Protein AF-A0A523DE97-F1 (afdb_monomer)

Structure (mmCIF, N/CA/C/O backbone):
data_AF-A0A523DE97-F1
#
_entry.id   AF-A0A523DE97-F1
#
loop_
_atom_site.group_PDB
_atom_site.id
_atom_site.type_symbol
_atom_site.label_atom_id
_atom_site.label_alt_id
_atom_site.label_comp_id
_atom_site.label_asym_id
_atom_site.label_entity_id
_atom_site.label_seq_id
_atom_site.pdbx_PDB_ins_code
_atom_site.Cartn_x
_atom_site.Cartn_y
_atom_site.Cartn_z
_atom_site.occupancy
_atom_site.B_iso_or_equiv
_atom_site.auth_seq_id
_atom_site.auth_comp_id
_atom_site.auth_asym_id
_atom_site.auth_atom_id
_atom_site.pdbx_PDB_model_num
ATOM 1 N N . MET A 1 1 ? -11.562 7.363 4.815 1.00 73.81 1 MET A N 1
ATOM 2 C CA . MET A 1 1 ? -11.433 6.660 3.518 1.00 73.81 1 MET A CA 1
ATOM 3 C C . MET A 1 1 ? -9.976 6.774 3.095 1.00 73.81 1 MET A C 1
ATOM 5 O O . MET A 1 1 ? -9.523 7.886 2.848 1.00 73.81 1 MET A O 1
ATOM 9 N N . PHE A 1 2 ? -9.213 5.680 3.145 1.00 85.31 2 PHE A N 1
ATOM 10 C CA . PHE A 1 2 ? -7.761 5.706 2.926 1.00 85.31 2 PHE A CA 1
ATOM 11 C C . PHE A 1 2 ? -7.441 5.447 1.450 1.00 85.31 2 PHE A C 1
ATOM 13 O O . PHE A 1 2 ? -8.029 4.564 0.828 1.00 85.31 2 PHE A O 1
ATOM 20 N N . THR A 1 3 ? -6.534 6.239 0.876 1.00 89.88 3 THR A N 1
ATOM 21 C CA . THR A 1 3 ? -6.118 6.099 -0.527 1.00 89.88 3 THR A CA 1
ATOM 22 C C . THR A 1 3 ? -4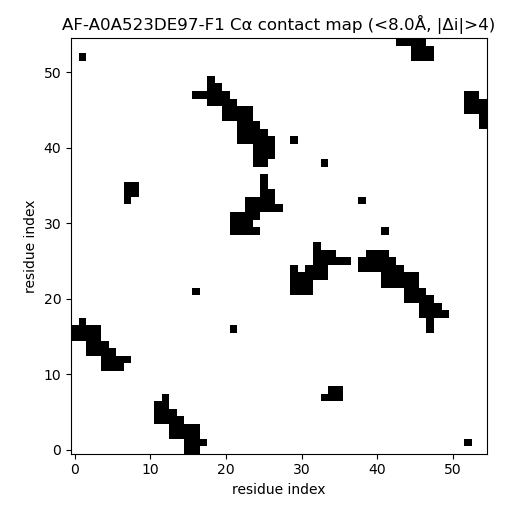.617 5.878 -0.582 1.00 89.88 3 THR A C 1
ATOM 24 O O . THR A 1 3 ? -3.852 6.733 -0.140 1.00 89.88 3 THR A O 1
ATOM 27 N N . LEU A 1 4 ? -4.203 4.750 -1.147 1.00 89.88 4 LEU A N 1
ATOM 28 C CA . LEU A 1 4 ? -2.808 4.454 -1.425 1.00 89.88 4 LEU A CA 1
ATOM 29 C C . LEU A 1 4 ? -2.432 5.095 -2.763 1.00 89.88 4 LEU A C 1
ATO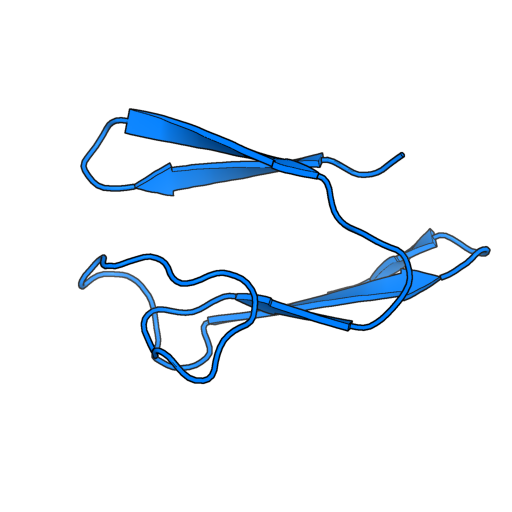M 31 O O . LEU A 1 4 ? -3.048 4.798 -3.785 1.00 89.88 4 LEU A O 1
ATOM 35 N N . SER A 1 5 ? -1.444 5.987 -2.759 1.00 90.75 5 SER A N 1
ATOM 36 C CA . SER A 1 5 ? -0.873 6.543 -3.991 1.00 90.75 5 SER A CA 1
ATOM 37 C C . SER A 1 5 ? 0.463 5.864 -4.256 1.00 90.75 5 SER A C 1
ATOM 39 O O . SER A 1 5 ? 1.333 5.882 -3.389 1.00 90.75 5 SER A O 1
ATOM 41 N N . TYR A 1 6 ? 0.618 5.268 -5.432 1.00 88.94 6 TYR A N 1
ATOM 42 C CA . TYR A 1 6 ? 1.839 4.578 -5.841 1.00 88.94 6 TYR A CA 1
ATOM 43 C C . TYR A 1 6 ? 2.158 4.902 -7.299 1.00 88.94 6 TYR A C 1
ATOM 45 O O . TYR A 1 6 ? 1.305 5.405 -8.026 1.00 88.94 6 TYR A O 1
ATOM 53 N N . THR A 1 7 ? 3.388 4.640 -7.723 1.00 88.88 7 THR A N 1
ATOM 54 C CA . THR A 1 7 ? 3.807 4.826 -9.113 1.00 88.88 7 THR A CA 1
ATOM 55 C C . THR A 1 7 ? 4.103 3.462 -9.704 1.00 88.88 7 THR A C 1
ATOM 57 O O . THR A 1 7 ? 4.897 2.715 -9.142 1.00 88.88 7 THR A O 1
ATOM 60 N N . GLU A 1 8 ? 3.485 3.158 -10.836 1.00 87.69 8 GLU A N 1
ATOM 61 C CA . GLU A 1 8 ? 3.734 1.938 -11.597 1.00 87.69 8 GLU A CA 1
ATOM 62 C C . GLU A 1 8 ? 4.124 2.337 -13.017 1.00 87.69 8 GLU A C 1
ATOM 64 O O . GLU A 1 8 ? 3.423 3.129 -13.647 1.00 87.69 8 GLU A O 1
ATOM 69 N N . ASN A 1 9 ? 5.261 1.840 -13.515 1.00 85.62 9 ASN A N 1
ATOM 70 C CA . ASN A 1 9 ? 5.747 2.148 -14.866 1.00 85.62 9 ASN A CA 1
ATOM 71 C C . ASN A 1 9 ? 5.824 3.664 -15.174 1.00 85.62 9 ASN A C 1
ATOM 73 O O . ASN A 1 9 ? 5.589 4.109 -16.296 1.00 85.62 9 ASN A O 1
ATOM 77 N N . GLY A 1 10 ? 6.125 4.484 -14.159 1.00 84.44 10 GLY A N 1
ATOM 78 C CA . GLY A 1 10 ? 6.180 5.947 -14.277 1.00 84.44 10 GLY A CA 1
ATOM 79 C C . GLY A 1 10 ? 4.817 6.654 -14.300 1.00 84.44 10 GLY A C 1
ATOM 80 O O . GLY A 1 10 ? 4.777 7.882 -14.366 1.00 84.44 10 GLY A O 1
ATOM 81 N N . ALA A 1 11 ? 3.707 5.918 -14.201 1.00 89.00 11 ALA A N 1
ATOM 82 C CA . ALA A 1 11 ? 2.366 6.472 -14.085 1.00 89.00 11 ALA A CA 1
ATOM 83 C C . ALA A 1 11 ? 1.910 6.502 -12.612 1.00 89.00 11 ALA A C 1
ATOM 85 O O . ALA A 1 11 ? 1.961 5.474 -11.931 1.00 89.00 11 ALA A O 1
ATOM 86 N N . PRO A 1 12 ? 1.428 7.647 -12.097 1.00 91.25 12 PRO A N 1
ATOM 87 C CA . PRO A 1 12 ? 0.840 7.705 -10.768 1.00 91.25 12 PRO A CA 1
ATOM 88 C C . PRO A 1 12 ? -0.512 6.987 -10.763 1.00 91.25 12 PRO A C 1
ATOM 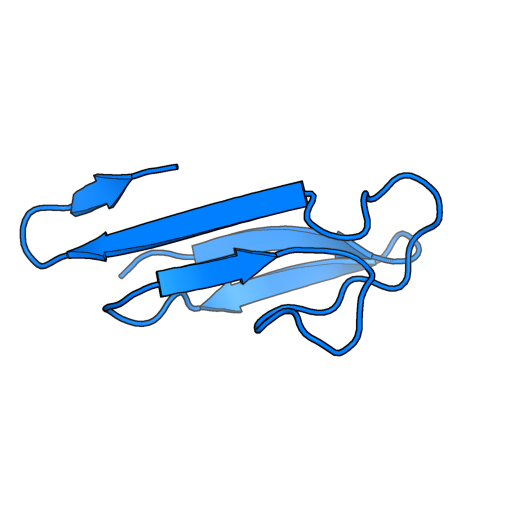90 O O . PRO A 1 12 ? -1.417 7.321 -11.528 1.00 91.25 12 PRO A O 1
ATOM 93 N N . GLN A 1 13 ? -0.652 6.023 -9.866 1.00 91.38 13 GLN A N 1
ATOM 94 C CA . GLN A 1 13 ? -1.860 5.257 -9.618 1.00 91.38 13 GLN A CA 1
ATOM 95 C C . GLN A 1 13 ? -2.393 5.553 -8.216 1.00 91.38 13 GLN A C 1
ATOM 97 O O . GLN A 1 13 ? -1.664 5.928 -7.290 1.00 91.38 13 GLN A O 1
ATOM 102 N N . ARG A 1 14 ? -3.707 5.402 -8.064 1.00 91.81 14 ARG A N 1
ATOM 103 C CA . ARG A 1 14 ? -4.401 5.560 -6.788 1.00 91.81 14 ARG A CA 1
ATOM 104 C C . ARG A 1 14 ? -5.282 4.355 -6.561 1.00 91.81 14 ARG A C 1
ATOM 106 O O . ARG A 1 14 ? -6.162 4.074 -7.368 1.00 91.81 14 ARG A O 1
ATOM 113 N N . TYR A 1 15 ? -5.077 3.695 -5.434 1.00 90.00 15 TYR A N 1
ATOM 114 C CA . TYR A 1 15 ? -5.899 2.580 -5.013 1.00 90.00 15 TYR A CA 1
ATOM 115 C C . TYR A 1 15 ? -6.661 2.931 -3.747 1.00 90.00 15 TYR A C 1
ATOM 117 O O . TYR A 1 15 ? -6.098 3.421 -2.767 1.00 90.00 15 TYR A O 1
ATOM 125 N N . GLN A 1 16 ? -7.967 2.690 -3.773 1.00 91.00 16 GLN A N 1
ATOM 126 C CA . GLN A 1 16 ? -8.812 2.914 -2.614 1.00 91.00 16 GLN A CA 1
ATOM 127 C C . GLN A 1 16 ? -8.712 1.704 -1.689 1.00 91.00 16 GLN A C 1
ATOM 129 O O . GLN A 1 16 ? -9.204 0.624 -2.022 1.00 91.00 16 GLN A O 1
ATOM 134 N N . LEU A 1 17 ? -8.090 1.898 -0.525 1.00 89.81 17 LEU A N 1
ATOM 135 C CA . LEU A 1 17 ? -7.967 0.839 0.464 1.00 89.81 17 LEU A CA 1
ATOM 136 C C . LEU A 1 17 ? -9.349 0.520 1.036 1.00 89.81 17 LEU A C 1
ATOM 138 O O . LEU A 1 17 ? -10.119 1.412 1.413 1.00 89.81 17 LEU A O 1
ATOM 142 N N . ARG A 1 18 ? -9.660 -0.773 1.068 1.00 88.25 18 ARG A N 1
ATOM 143 C CA . ARG A 1 18 ? -10.893 -1.305 1.646 1.00 88.25 18 ARG A CA 1
ATOM 144 C C . ARG A 1 18 ? -10.613 -1.764 3.078 1.00 88.25 18 ARG A C 1
ATOM 146 O O . ARG A 1 18 ? -9.480 -2.151 3.353 1.00 88.25 18 ARG A O 1
ATOM 153 N N . PRO A 1 19 ? -11.614 -1.727 3.973 1.00 90.38 19 PRO A N 1
ATOM 154 C CA . PRO A 1 19 ? -11.476 -2.316 5.300 1.00 90.38 19 PRO A CA 1
ATOM 155 C C . PRO A 1 19 ? -11.062 -3.790 5.197 1.00 90.38 19 PRO A C 1
ATOM 157 O O . PRO A 1 19 ? -11.596 -4.530 4.368 1.00 90.38 19 PRO A O 1
ATOM 160 N N . GLY A 1 20 ? -10.110 -4.190 6.036 1.00 90.50 20 GLY A N 1
ATOM 161 C CA . GLY A 1 20 ? -9.429 -5.478 5.998 1.00 90.50 20 GLY A CA 1
ATOM 162 C C . GLY A 1 20 ? -7.950 -5.355 5.632 1.00 90.50 20 GLY A C 1
ATOM 163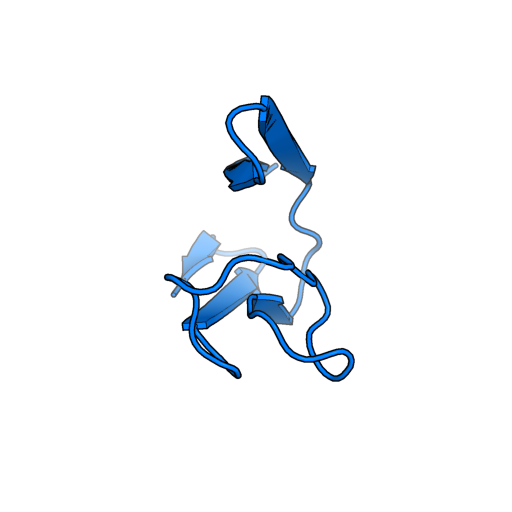 O O . GLY A 1 20 ? -7.353 -4.281 5.698 1.00 90.50 20 GLY A O 1
ATOM 164 N N . LYS A 1 21 ? -7.361 -6.489 5.252 1.00 91.81 21 LYS A N 1
ATOM 165 C CA . LYS A 1 21 ? -5.963 -6.583 4.833 1.00 91.81 21 LYS A CA 1
ATOM 166 C C . LYS A 1 21 ? -5.848 -6.389 3.330 1.00 91.81 21 LYS A C 1
ATOM 168 O O . LYS A 1 21 ? -6.606 -6.987 2.578 1.00 91.81 21 LYS A O 1
ATOM 173 N N . THR A 1 22 ? -4.906 -5.559 2.906 1.00 93.00 22 THR A N 1
ATOM 174 C CA . THR A 1 22 ? -4.534 -5.365 1.504 1.00 93.00 22 THR A CA 1
ATOM 175 C C . THR A 1 22 ? -3.050 -5.655 1.366 1.00 93.00 22 THR A C 1
ATOM 177 O O . THR A 1 22 ? -2.216 -4.869 1.822 1.00 93.00 22 THR A O 1
ATOM 180 N N . LEU A 1 23 ? -2.705 -6.775 0.736 1.00 93.25 23 LEU A N 1
ATOM 181 C CA . LEU A 1 23 ? -1.316 -7.098 0.440 1.00 93.25 23 LEU A CA 1
ATOM 182 C C . LEU A 1 23 ? -0.882 -6.408 -0.858 1.00 93.25 23 LEU A C 1
ATOM 184 O O . LEU A 1 23 ? -1.505 -6.571 -1.903 1.00 93.25 23 LEU A O 1
ATOM 188 N N . VAL A 1 24 ? 0.214 -5.662 -0.797 1.00 93.25 24 VAL A N 1
ATOM 189 C CA . VAL A 1 24 ? 0.817 -4.939 -1.917 1.00 93.25 24 VAL A CA 1
ATOM 190 C C . VAL A 1 24 ? 2.137 -5.596 -2.289 1.00 93.25 24 VAL A C 1
ATOM 192 O O . VAL A 1 24 ? 3.011 -5.804 -1.440 1.00 93.25 24 VAL A O 1
ATOM 195 N N . GLY A 1 25 ? 2.323 -5.898 -3.569 1.00 93.56 25 GLY A N 1
ATOM 196 C CA . GLY A 1 25 ? 3.567 -6.480 -4.054 1.00 93.56 25 GLY A CA 1
ATOM 197 C C . GLY A 1 25 ? 3.532 -6.789 -5.541 1.00 93.56 25 GLY A C 1
ATOM 198 O O . GLY A 1 25 ? 2.533 -6.575 -6.212 1.00 93.56 25 GLY A O 1
ATOM 199 N N . ARG A 1 26 ? 4.637 -7.321 -6.063 1.00 93.62 26 ARG A N 1
ATOM 200 C CA . ARG A 1 26 ? 4.745 -7.685 -7.487 1.00 93.62 26 ARG A CA 1
ATOM 201 C C . ARG A 1 26 ? 4.254 -9.089 -7.833 1.00 93.62 26 ARG A C 1
ATOM 203 O O . ARG A 1 26 ? 4.474 -9.567 -8.940 1.00 93.62 26 ARG A O 1
ATOM 210 N N . SER A 1 27 ? 3.709 -9.809 -6.859 1.00 91.19 27 SER A N 1
ATOM 211 C CA . SER A 1 27 ? 3.245 -11.179 -7.074 1.00 91.19 27 SER A CA 1
ATOM 212 C C . SER A 1 27 ? 1.746 -11.195 -7.339 1.00 91.19 27 SER A C 1
ATOM 214 O O . SER A 1 27 ? 1.021 -10.431 -6.708 1.00 91.19 27 SER A O 1
ATOM 216 N N . PRO A 1 2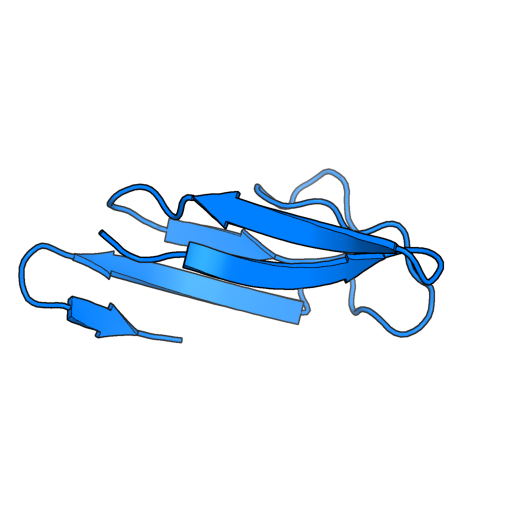8 ? 1.250 -12.113 -8.182 1.00 88.44 28 PRO A N 1
ATOM 217 C CA . 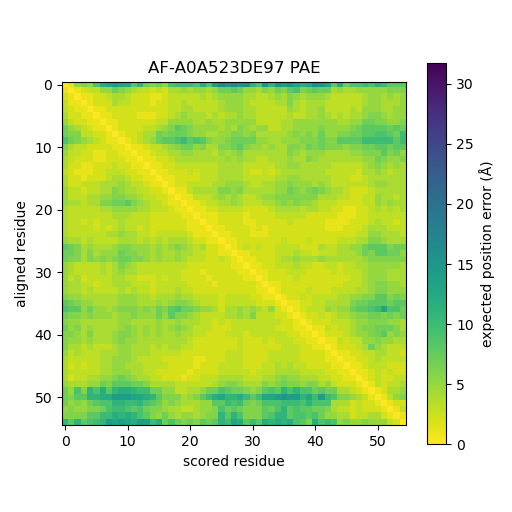PRO A 1 28 ? -0.185 -12.254 -8.437 1.00 88.44 28 PRO A CA 1
ATOM 218 C C . PRO A 1 28 ? -0.977 -12.759 -7.217 1.00 88.44 28 PRO A C 1
ATOM 220 O O . PRO A 1 28 ? -2.200 -12.787 -7.255 1.00 88.44 28 PRO A O 1
ATOM 223 N N . GLU A 1 29 ? -0.297 -13.176 -6.144 1.00 89.75 29 GLU A N 1
ATOM 224 C CA . GLU A 1 29 ? -0.903 -13.503 -4.843 1.00 89.75 29 GLU A CA 1
ATOM 225 C C . GLU A 1 29 ? -1.263 -12.259 -4.006 1.00 89.75 29 GLU A C 1
ATOM 227 O O . GLU A 1 29 ? -1.921 -12.394 -2.978 1.00 89.75 29 GLU A O 1
ATOM 232 N N . CYS A 1 30 ? -0.812 -11.063 -4.402 1.00 91.62 30 CYS A N 1
ATOM 233 C CA . CYS A 1 30 ? -1.102 -9.808 -3.711 1.00 91.62 30 CYS A CA 1
ATOM 234 C C . CYS A 1 30 ? -2.447 -9.218 -4.157 1.00 91.62 30 CYS A C 1
ATOM 236 O O . CYS A 1 30 ? -2.781 -9.268 -5.338 1.00 91.62 30 CYS A O 1
ATOM 238 N N . ASP A 1 31 ? -3.182 -8.593 -3.231 1.00 91.56 31 ASP A N 1
ATOM 239 C CA . ASP A 1 31 ? -4.405 -7.840 -3.547 1.00 91.56 31 ASP A CA 1
ATOM 240 C C . ASP A 1 31 ? -4.133 -6.685 -4.516 1.00 91.56 31 ASP A C 1
ATOM 242 O O . ASP A 1 31 ? -4.931 -6.406 -5.411 1.00 91.56 31 ASP A O 1
ATOM 246 N N . LEU A 1 32 ? -2.995 -6.010 -4.332 1.00 90.25 32 LEU A N 1
ATOM 247 C CA . LEU A 1 32 ? -2.509 -4.967 -5.220 1.00 90.25 32 LEU A CA 1
ATOM 248 C C . LEU A 1 32 ? -1.209 -5.424 -5.881 1.00 90.25 32 LEU A C 1
ATOM 250 O O . LEU A 1 32 ? -0.124 -5.327 -5.296 1.00 90.25 32 LEU A O 1
ATOM 254 N N . LEU A 1 33 ? -1.353 -5.921 -7.108 1.00 91.44 33 LEU A N 1
ATOM 255 C CA . LEU A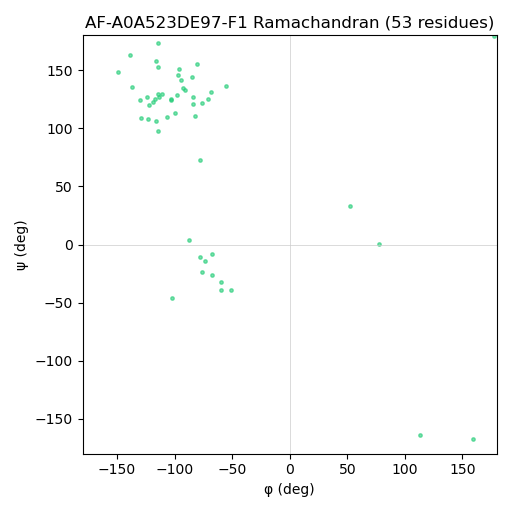 1 33 ? -0.244 -6.279 -7.977 1.00 91.44 33 LEU A CA 1
ATOM 256 C C . LEU A 1 33 ? 0.382 -5.012 -8.565 1.00 91.44 33 LEU A C 1
ATOM 258 O O . LEU A 1 33 ? -0.300 -4.267 -9.263 1.00 91.44 33 LEU A O 1
ATOM 262 N N . ILE A 1 34 ? 1.674 -4.813 -8.313 1.00 90.25 34 ILE A N 1
ATOM 263 C CA . ILE A 1 34 ? 2.491 -3.793 -8.977 1.00 90.25 34 ILE A CA 1
ATOM 264 C C . ILE A 1 34 ? 3.570 -4.504 -9.780 1.00 90.25 34 ILE A C 1
ATOM 266 O O . ILE A 1 34 ? 4.520 -5.035 -9.198 1.00 90.25 34 ILE A O 1
ATOM 270 N N . ASP A 1 35 ? 3.434 -4.522 -11.103 1.00 88.00 35 ASP A N 1
ATOM 271 C CA . ASP A 1 35 ? 4.423 -5.136 -11.995 1.00 88.00 35 ASP A CA 1
ATOM 272 C C . ASP A 1 35 ? 5.635 -4.209 -12.168 1.00 88.00 35 ASP A C 1
ATOM 274 O O . ASP A 1 35 ? 5.809 -3.534 -13.180 1.00 88.00 35 ASP A O 1
ATOM 278 N N . ASP A 1 36 ? 6.451 -4.122 -11.117 1.00 86.94 36 ASP A N 1
ATOM 279 C CA . ASP A 1 36 ? 7.673 -3.328 -11.103 1.00 86.94 36 ASP A CA 1
ATOM 280 C C . ASP A 1 36 ? 8.819 -4.100 -10.434 1.00 86.94 36 ASP A C 1
ATOM 282 O O . ASP A 1 36 ? 8.670 -4.742 -9.388 1.00 86.94 36 ASP A O 1
ATOM 286 N N . VAL A 1 37 ? 10.001 -4.052 -11.052 1.00 86.25 37 VAL A N 1
ATOM 287 C CA . VAL A 1 37 ? 11.183 -4.798 -10.596 1.00 86.25 37 VAL A CA 1
ATOM 288 C C . VAL A 1 37 ? 11.724 -4.289 -9.258 1.00 86.25 37 VAL A C 1
ATOM 290 O O . VAL A 1 37 ? 12.331 -5.064 -8.515 1.00 86.25 37 VAL A O 1
ATOM 293 N N . SER A 1 38 ? 11.485 -3.015 -8.934 1.00 87.81 38 SER A N 1
ATOM 294 C CA . SER A 1 38 ? 11.874 -2.408 -7.657 1.00 87.81 38 SER A CA 1
ATOM 295 C C . SER A 1 38 ? 11.002 -2.873 -6.485 1.00 87.81 38 SER A C 1
ATOM 297 O O . SER A 1 38 ? 11.382 -2.710 -5.324 1.00 87.81 38 SER A O 1
ATOM 299 N N . ILE A 1 39 ? 9.860 -3.502 -6.777 1.00 89.88 39 ILE A N 1
ATOM 300 C CA . ILE A 1 39 ? 8.896 -3.973 -5.790 1.00 89.88 39 ILE A CA 1
ATOM 301 C C . ILE A 1 39 ? 9.154 -5.445 -5.443 1.00 89.88 39 ILE A C 1
ATOM 303 O O . ILE A 1 39 ? 9.495 -6.295 -6.272 1.00 89.88 39 ILE A O 1
ATOM 307 N N . SER A 1 40 ? 8.986 -5.764 -4.160 1.00 90.25 40 SER A N 1
ATOM 308 C CA . SER A 1 40 ? 9.142 -7.122 -3.639 1.00 90.25 40 SER A CA 1
ATOM 309 C C . SER A 1 40 ? 7.895 -7.948 -3.910 1.00 90.25 40 SER A C 1
ATOM 311 O O . SER A 1 40 ? 6.787 -7.426 -4.021 1.00 90.25 40 SER A O 1
ATOM 313 N N . ARG A 1 41 ? 8.063 -9.274 -3.961 1.00 91.00 41 ARG A N 1
ATOM 314 C CA . ARG A 1 41 ? 6.944 -10.216 -4.115 1.00 91.00 41 ARG A CA 1
ATOM 315 C C . ARG A 1 41 ? 5.824 -9.965 -3.108 1.00 91.00 41 ARG A C 1
ATOM 317 O O . ARG A 1 41 ? 4.670 -10.053 -3.489 1.00 91.00 41 ARG A O 1
ATOM 324 N N . ARG A 1 42 ? 6.196 -9.626 -1.875 1.00 92.00 42 ARG A N 1
ATOM 325 C CA . ARG A 1 42 ? 5.348 -9.066 -0.822 1.00 92.00 42 ARG A CA 1
ATOM 326 C C . ARG A 1 42 ? 6.083 -7.830 -0.323 1.00 92.00 42 ARG A C 1
ATOM 328 O O . ARG A 1 42 ? 7.179 -7.971 0.216 1.00 92.00 42 ARG A O 1
ATOM 335 N N . HIS A 1 43 ? 5.575 -6.644 -0.623 1.00 92.56 43 HIS A N 1
ATOM 336 C CA . HIS A 1 43 ? 6.275 -5.389 -0.353 1.00 92.56 43 HIS A CA 1
ATOM 337 C C . HIS A 1 43 ? 5.724 -4.690 0.888 1.00 92.56 43 HIS A C 1
ATOM 339 O O . HIS A 1 43 ? 6.504 -4.283 1.741 1.00 92.56 43 HIS A O 1
ATOM 345 N N . ALA A 1 44 ? 4.401 -4.604 1.009 1.00 91.25 44 ALA A N 1
ATOM 346 C CA . ALA A 1 44 ? 3.719 -4.009 2.153 1.00 91.25 44 ALA A CA 1
ATOM 347 C C . ALA A 1 44 ? 2.369 -4.699 2.387 1.00 91.25 44 ALA A C 1
ATOM 349 O O . ALA A 1 44 ? 1.740 -5.144 1.433 1.00 91.25 44 ALA A O 1
ATOM 350 N N . GLU A 1 45 ? 1.912 -4.782 3.632 1.00 92.62 45 GLU A N 1
ATOM 351 C CA . GLU A 1 45 ? 0.560 -5.228 3.983 1.00 92.62 45 GLU A CA 1
ATOM 352 C C . GLU A 1 45 ? -0.123 -4.063 4.694 1.00 92.62 45 GLU A C 1
ATOM 354 O O . GLU A 1 45 ? 0.408 -3.548 5.665 1.00 92.62 45 GLU A O 1
ATOM 359 N N . PHE A 1 46 ? -1.266 -3.609 4.188 1.00 91.75 46 PHE A N 1
ATOM 360 C CA . PHE A 1 46 ? -2.040 -2.544 4.818 1.00 91.75 46 PHE A CA 1
ATOM 361 C C . PHE A 1 46 ? -3.230 -3.160 5.534 1.00 91.75 46 PHE A C 1
ATOM 363 O O . PHE A 1 46 ? -4.027 -3.857 4.907 1.00 91.75 46 PHE A O 1
ATOM 370 N N . GLU A 1 47 ? -3.385 -2.875 6.820 1.00 92.50 47 GLU A N 1
ATOM 371 C CA . GLU A 1 47 ? -4.558 -3.269 7.591 1.00 92.50 47 GLU A CA 1
ATOM 372 C C . GLU A 1 47 ? -5.419 -2.036 7.863 1.00 92.50 47 GLU A C 1
ATOM 374 O O . GLU A 1 47 ? -5.039 -1.137 8.614 1.00 92.50 47 GLU A O 1
ATOM 379 N N . VAL A 1 48 ? -6.586 -1.978 7.220 1.00 91.88 48 VAL A N 1
ATOM 380 C CA . VAL A 1 48 ? -7.575 -0.922 7.435 1.00 91.88 48 VAL A CA 1
ATOM 381 C C . VAL A 1 48 ? -8.656 -1.442 8.366 1.00 91.88 48 VAL A C 1
ATOM 383 O O . VAL A 1 48 ? -9.444 -2.314 8.002 1.0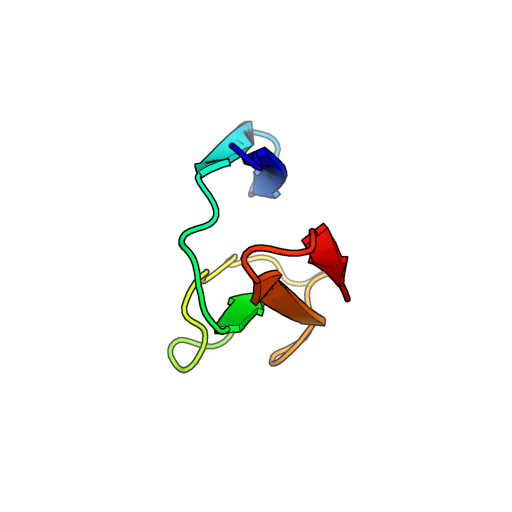0 91.88 48 VAL A O 1
ATOM 386 N N . SER A 1 49 ? -8.717 -0.860 9.554 1.00 89.50 49 SER A N 1
ATOM 387 C CA . SER A 1 49 ? -9.741 -1.114 10.562 1.00 89.50 49 SER A CA 1
ATOM 388 C C . SER A 1 49 ? -10.588 0.141 10.787 1.00 89.50 49 SER A C 1
ATOM 390 O O . SER A 1 49 ? -10.292 1.211 10.256 1.00 89.50 49 SER A O 1
ATOM 392 N N . ASP A 1 50 ? -11.648 0.017 11.585 1.00 84.31 50 ASP A N 1
ATOM 393 C CA . ASP A 1 50 ? -12.483 1.160 11.987 1.00 84.31 50 ASP A CA 1
ATOM 394 C C . ASP A 1 50 ? -11.673 2.230 12.749 1.00 84.31 50 ASP A C 1
ATOM 396 O O . ASP A 1 50 ? -11.899 3.426 12.590 1.00 84.31 50 ASP A O 1
ATOM 400 N N . ASP A 1 51 ? -10.656 1.785 13.494 1.00 83.62 51 ASP A N 1
ATOM 401 C CA . ASP A 1 51 ? -9.763 2.621 14.304 1.00 83.62 51 ASP A CA 1
ATOM 402 C C . ASP A 1 51 ? -8.709 3.383 13.472 1.00 83.62 51 ASP A C 1
ATOM 404 O O . ASP A 1 51 ? -8.220 4.438 13.874 1.00 83.62 51 ASP A O 1
ATOM 408 N N . GLY A 1 52 ? -8.370 2.896 12.272 1.00 85.44 52 GLY A N 1
ATOM 409 C CA . GLY A 1 52 ? -7.336 3.511 11.444 1.00 85.44 52 GLY A CA 1
ATOM 410 C C . GLY A 1 52 ? -6.729 2.586 10.391 1.00 85.44 52 GLY A C 1
ATOM 411 O O . GLY A 1 52 ? -7.244 1.509 10.101 1.00 85.44 52 GLY A O 1
ATOM 412 N N . CYS A 1 53 ? -5.620 3.027 9.797 1.00 85.31 53 CYS A N 1
ATOM 413 C CA . CYS A 1 53 ? -4.837 2.257 8.830 1.00 85.31 53 CYS A CA 1
ATOM 414 C C . CYS A 1 53 ? -3.435 2.002 9.397 1.00 85.31 53 CYS A C 1
ATOM 416 O O . CYS A 1 53 ? -2.742 2.961 9.739 1.00 85.31 53 CYS A O 1
ATOM 418 N N . ALA A 1 54 ? -3.020 0.736 9.455 1.00 84.31 54 ALA A N 1
ATOM 419 C CA . ALA A 1 54 ? -1.687 0.296 9.873 1.00 84.31 54 ALA A CA 1
ATOM 420 C C . ALA A 1 54 ? -0.938 -0.397 8.716 1.00 84.31 54 ALA A C 1
ATOM 422 O O . ALA A 1 54 ? -1.572 -0.855 7.762 1.00 84.31 54 ALA A O 1
ATOM 423 N N . LEU A 1 55 ? 0.397 -0.432 8.800 1.00 81.06 55 LEU A N 1
ATOM 424 C CA . LEU A 1 55 ? 1.329 -1.069 7.856 1.00 81.06 55 LEU A CA 1
ATOM 425 C C . LEU A 1 55 ? 2.303 -1.982 8.611 1.00 81.06 55 LEU A C 1
ATOM 427 O O . LEU A 1 55 ? 2.700 -1.576 9.728 1.00 81.06 55 LEU A O 1
#

Mean predicted aligned error: 4.08 Å

pLDDT: mean 89.27, std 3.54, range [73.81, 93.62]

Sequence (55 aa):
MFTLSYTENGAPQRYQLRPGKTLVGRSPECDLLIDDVSISRRHAEFEVSDDGCAL

Solvent-accessible surface area (backbone atoms only — not comparable to full-atom values): 3374 Å² total; per-residue (Å²): 137,54,70,49,74,49,72,54,93,88,41,83,43,77,44,78,60,59,82,41,80,41,36,32,13,41,25,89,89,27,78,42,63,40,90,42,90,93,47,38,61,75,60,49,52,38,40,29,55,97,92,45,76,50,114

Secondary structure (DSSP, 8-state):
--EEEEEETTEEEEEEPPSEEEEEESSTTSSEE---TTS-SS-EEEEEETTEEE-

Nearest PDB structures (foldseek):
  6i2r-assembly1_D  TM=7.706E-01  e=3.074E-03  Mycolicibacterium smegmatis MC2 155
  8p5x-assembly1_G  TM=7.666E-01  e=5.316E-03  Corynebacterium glutamicum ATCC 13032
  3hx1-assembly2_B  TM=7.954E-01  e=1.103E-02  Synechocystis sp. PCC 6803
  7rj3-assembly3_C  TM=7.827E-01  e=8.650E-03  Mycobacterium tuberculosis
  3hx1-assembly1_A  TM=8.136E-01  e=3.105E-02  Synechocystis sp. PCC 6803

Foldseek 3Di:
DDWDWDAAPNRIDIDDDDAAKFFDFCAPVGNHHRVDPVTHNGRDIWHQDPVGIDD

Radius of gyration: 11.13 Å; Cα contacts (8 Å, |Δi|>4): 106; chains: 1; boundi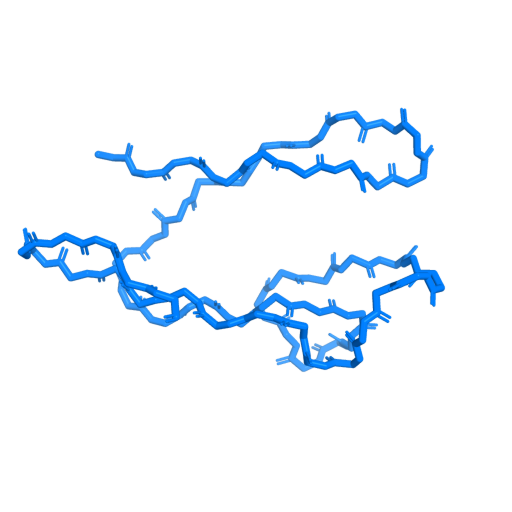ng box: 24×21×29 Å